Protein AF-A0A2D2LY15-F1 (afdb_monomer_lite)

Organism: Faucicola osloensis (NCBI:txid34062)

Sequence (52 aa):
MLNRVLKPFPVEAGTIAPWFNMPSGGIQYKLTQSVQWYKDMGYFEEVIIINK

Radius of gyration: 13.85 Å; chains: 1; bounding box: 26×36×32 Å

Structure (mmCIF, N/CA/C/O backbone):
data_AF-A0A2D2LY15-F1
#
_entry.id   AF-A0A2D2LY15-F1
#
loop_
_atom_site.group_PDB
_atom_site.id
_atom_site.type_symbol
_atom_site.label_atom_id
_atom_site.label_alt_id
_atom_site.label_comp_id
_atom_site.label_asym_id
_atom_site.label_entity_id
_atom_site.label_seq_id
_atom_site.pdbx_PDB_ins_code
_atom_site.Cartn_x
_atom_site.Cartn_y
_atom_site.Cartn_z
_atom_site.occupancy
_atom_site.B_iso_or_equiv
_atom_site.auth_seq_id
_atom_site.auth_comp_id
_atom_site.auth_asym_id
_atom_site.auth_atom_id
_atom_site.pdbx_PDB_model_num
ATOM 1 N N . MET A 1 1 ? -6.273 10.103 -3.102 1.00 73.00 1 MET A N 1
ATOM 2 C CA . MET A 1 1 ? -6.719 9.628 -1.775 1.00 73.00 1 MET A CA 1
ATOM 3 C C . MET A 1 1 ? -5.499 9.124 -1.023 1.00 73.00 1 MET A C 1
ATOM 5 O O . MET A 1 1 ? -4.789 8.286 -1.570 1.00 73.00 1 MET A O 1
ATOM 9 N N . LEU A 1 2 ? -5.214 9.668 0.161 1.00 91.69 2 LEU A N 1
ATOM 10 C CA . LEU A 1 2 ? -4.104 9.239 1.020 1.00 91.69 2 LEU A CA 1
ATOM 11 C C . LEU A 1 2 ? -4.655 8.296 2.095 1.00 91.69 2 LEU A C 1
ATOM 13 O O . LEU A 1 2 ? -5.724 8.566 2.633 1.00 91.69 2 LEU A O 1
ATOM 17 N N . ASN A 1 3 ? -3.950 7.205 2.401 1.00 93.88 3 ASN A N 1
ATOM 18 C CA . ASN A 1 3 ? -4.377 6.248 3.425 1.00 93.88 3 ASN A CA 1
ATOM 19 C C . ASN A 1 3 ? -3.338 6.151 4.547 1.00 93.88 3 ASN A C 1
ATOM 21 O O . ASN A 1 3 ? -2.141 6.084 4.261 1.00 93.88 3 ASN A O 1
ATOM 25 N N . ARG A 1 4 ? -3.790 6.091 5.804 1.00 96.69 4 ARG A N 1
ATOM 26 C CA . ARG A 1 4 ? -2.952 5.769 6.971 1.00 96.69 4 ARG A CA 1
ATOM 27 C C . ARG A 1 4 ? -3.167 4.314 7.379 1.00 96.69 4 ARG A C 1
ATOM 29 O O . ARG A 1 4 ? -4.302 3.853 7.463 1.00 96.69 4 ARG A O 1
ATOM 36 N N . VAL A 1 5 ? -2.071 3.606 7.650 1.00 97.06 5 VAL A N 1
ATOM 37 C CA . VAL A 1 5 ? -2.085 2.224 8.147 1.00 97.06 5 VAL A CA 1
ATOM 38 C C . VAL A 1 5 ? -2.373 2.216 9.645 1.00 97.06 5 VAL A C 1
ATOM 40 O O . VAL A 1 5 ? -1.640 2.834 10.412 1.00 97.06 5 VAL A O 1
ATOM 43 N N . LEU A 1 6 ? -3.428 1.514 10.058 1.00 98.00 6 LEU A N 1
ATOM 44 C CA . LEU A 1 6 ? -3.862 1.432 11.458 1.00 98.00 6 LEU A CA 1
ATOM 45 C C . LEU A 1 6 ? -3.453 0.128 12.146 1.00 98.00 6 LEU A C 1
ATOM 47 O O . LEU A 1 6 ? -3.312 0.083 13.366 1.00 98.00 6 LEU A O 1
ATOM 51 N N . LYS A 1 7 ? -3.286 -0.944 11.371 1.00 97.12 7 LYS A N 1
ATOM 52 C CA . LYS A 1 7 ? -2.956 -2.288 11.858 1.00 97.12 7 LYS A CA 1
ATOM 53 C C . LYS A 1 7 ? -1.904 -2.909 10.940 1.00 97.12 7 LYS A C 1
ATOM 55 O O . LYS A 1 7 ? -1.955 -2.648 9.739 1.00 97.12 7 LYS A O 1
ATOM 60 N N . PRO A 1 8 ? -0.982 -3.738 11.453 1.00 96.88 8 PRO A N 1
ATOM 61 C CA . PRO A 1 8 ? -0.040 -4.459 10.607 1.00 96.88 8 PRO A CA 1
ATOM 62 C C . PRO A 1 8 ? -0.761 -5.526 9.769 1.00 96.88 8 PRO A C 1
ATOM 64 O O . PRO A 1 8 ? -1.706 -6.167 10.232 1.00 96.88 8 PRO A O 1
ATOM 67 N N . PHE A 1 9 ? -0.299 -5.732 8.539 1.00 95.81 9 PHE A N 1
ATOM 68 C CA . PHE A 1 9 ? -0.736 -6.806 7.645 1.00 95.81 9 PHE A CA 1
ATOM 69 C C . PHE A 1 9 ? 0.393 -7.134 6.654 1.00 95.81 9 PHE A C 1
ATOM 71 O O . PHE A 1 9 ? 1.231 -6.270 6.379 1.00 95.81 9 PHE A O 1
ATOM 78 N N . PRO A 1 10 ? 0.458 -8.372 6.137 1.00 95.44 10 PRO A N 1
ATOM 79 C CA . PRO A 1 10 ? 1.488 -8.752 5.180 1.00 95.44 10 PRO A CA 1
ATOM 80 C C . PRO A 1 10 ? 1.271 -8.058 3.831 1.00 95.44 10 PRO A C 1
ATOM 82 O O . PRO A 1 10 ? 0.138 -7.892 3.378 1.00 95.44 10 PRO A O 1
ATOM 85 N N . VAL A 1 11 ? 2.375 -7.699 3.181 1.00 96.12 11 VAL A N 1
ATOM 86 C CA . VAL A 1 11 ? 2.415 -7.116 1.835 1.00 96.12 11 VAL A CA 1
ATOM 87 C C . VAL A 1 11 ? 3.603 -7.676 1.071 1.00 96.12 11 VAL A C 1
ATOM 89 O O . VAL A 1 11 ? 4.627 -8.014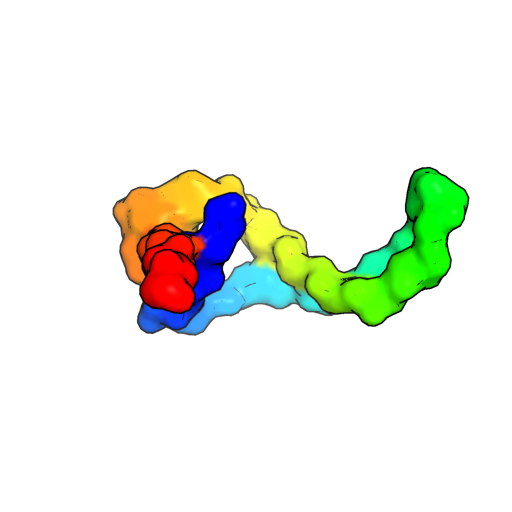 1.664 1.00 96.12 11 VAL A O 1
ATOM 92 N N . GLU A 1 12 ? 3.484 -7.728 -0.249 1.00 97.25 12 GLU A N 1
ATOM 93 C CA . GLU A 1 12 ? 4.627 -7.955 -1.128 1.00 97.25 12 GLU A CA 1
ATOM 94 C C . GLU A 1 12 ? 5.183 -6.582 -1.530 1.00 97.25 12 GLU A C 1
ATOM 96 O O . GLU A 1 12 ? 4.500 -5.802 -2.196 1.00 97.25 12 GLU A O 1
ATOM 101 N N . ALA A 1 13 ? 6.388 -6.255 -1.060 1.00 96.75 13 ALA A N 1
ATOM 102 C CA . ALA A 1 13 ? 7.053 -4.987 -1.341 1.00 96.75 13 ALA A CA 1
ATOM 103 C C . ALA A 1 13 ? 8.143 -5.179 -2.400 1.00 96.75 13 ALA A C 1
ATOM 105 O O . ALA A 1 13 ? 8.916 -6.133 -2.329 1.00 96.75 13 ALA A O 1
ATOM 106 N N . GLY A 1 14 ? 8.242 -4.250 -3.347 1.00 96.50 14 GLY A N 1
ATOM 107 C CA . GLY A 1 14 ? 9.275 -4.292 -4.375 1.00 96.50 14 GLY A CA 1
ATOM 108 C C . GLY A 1 14 ? 9.528 -2.936 -5.013 1.00 96.50 14 GLY A C 1
ATOM 109 O O . GLY A 1 14 ? 8.679 -2.043 -4.985 1.00 96.50 14 GLY A O 1
ATOM 110 N N . THR A 1 15 ? 10.712 -2.781 -5.598 1.00 97.06 15 THR A N 1
ATOM 111 C CA . THR A 1 15 ? 11.040 -1.607 -6.406 1.00 97.06 15 THR A CA 1
ATOM 112 C C . THR A 1 15 ? 10.295 -1.685 -7.733 1.00 97.06 15 THR A C 1
ATOM 114 O O . THR A 1 15 ? 10.348 -2.700 -8.428 1.00 97.06 15 THR A O 1
ATOM 117 N N . ILE A 1 16 ? 9.600 -0.611 -8.093 1.00 96.75 16 ILE A N 1
ATOM 118 C CA . ILE A 1 16 ? 8.872 -0.513 -9.358 1.00 96.75 16 ILE A CA 1
ATOM 119 C C . ILE A 1 16 ? 9.896 -0.501 -10.504 1.00 96.75 16 ILE A C 1
ATOM 121 O O . ILE A 1 16 ? 10.902 0.205 -10.443 1.00 96.75 16 ILE A O 1
ATOM 125 N N . ALA A 1 17 ? 9.642 -1.255 -11.574 1.00 95.19 17 ALA A N 1
ATOM 126 C CA . ALA A 1 17 ? 10.470 -1.227 -12.782 1.00 95.19 17 ALA A CA 1
ATOM 127 C C . ALA A 1 17 ? 10.172 0.019 -13.650 1.00 95.19 17 ALA A C 1
ATOM 129 O O . ALA A 1 17 ? 9.063 0.554 -13.578 1.00 95.19 17 ALA A O 1
ATOM 130 N N . PRO A 1 18 ? 11.117 0.504 -14.475 1.00 96.50 18 PRO A N 1
ATOM 131 C CA . PRO A 1 18 ? 10.857 1.545 -15.474 1.00 96.50 18 PRO A CA 1
ATOM 132 C C . PRO A 1 18 ? 9.755 1.125 -16.446 1.00 96.50 18 PRO A C 1
ATOM 134 O O . PRO A 1 18 ? 9.819 0.036 -17.010 1.00 96.50 18 PRO A O 1
ATOM 137 N N . TRP A 1 19 ? 8.751 1.978 -16.649 1.00 95.94 19 TRP A N 1
ATOM 138 C CA . TRP A 1 19 ? 7.656 1.731 -17.593 1.00 95.94 19 TRP A CA 1
ATOM 139 C C . TRP A 1 19 ? 7.028 3.052 -18.058 1.00 95.94 19 TRP A C 1
ATOM 141 O O . TRP A 1 19 ? 7.261 4.091 -17.447 1.00 95.94 19 TRP A O 1
ATOM 151 N N . PHE A 1 20 ? 6.246 3.035 -19.145 1.00 95.56 20 PHE A N 1
ATOM 152 C CA . PHE A 1 20 ? 5.584 4.227 -19.715 1.00 95.56 20 PHE A CA 1
ATOM 153 C C . PHE A 1 20 ? 6.528 5.426 -19.981 1.00 95.56 20 PHE A C 1
ATOM 155 O O . PHE A 1 20 ? 6.149 6.572 -19.758 1.00 95.56 20 PHE A O 1
ATOM 162 N N . ASN A 1 21 ? 7.763 5.172 -20.439 1.00 95.31 21 ASN A N 1
ATOM 163 C CA . ASN A 1 21 ? 8.824 6.183 -20.615 1.00 95.31 21 ASN A CA 1
ATOM 164 C C . ASN A 1 21 ? 9.168 6.979 -19.338 1.00 95.31 21 ASN A C 1
ATOM 166 O O . ASN A 1 21 ? 9.698 8.086 -19.421 1.00 95.31 21 ASN A O 1
ATOM 170 N N . MET A 1 22 ? 8.895 6.414 -18.158 1.00 95.44 22 MET A N 1
ATOM 171 C CA . MET A 1 22 ? 9.223 7.008 -16.863 1.00 95.44 22 MET A CA 1
ATOM 172 C C . MET A 1 22 ? 10.371 6.247 -16.174 1.00 95.44 22 MET A C 1
ATOM 174 O O . MET A 1 22 ? 10.425 5.016 -16.246 1.00 95.44 22 MET A O 1
ATOM 178 N N . PRO A 1 23 ? 11.269 6.957 -15.461 1.00 88.38 23 PRO A N 1
ATOM 179 C CA . PRO A 1 23 ? 12.491 6.387 -14.879 1.00 88.38 23 PRO A CA 1
ATOM 180 C C . PRO A 1 23 ? 12.252 5.417 -13.709 1.00 88.38 23 PRO A C 1
ATOM 182 O O . PRO A 1 23 ? 13.131 4.621 -13.392 1.00 88.38 23 PRO A O 1
ATOM 185 N N . SER A 1 24 ? 11.059 5.434 -13.103 1.00 93.12 24 SER A N 1
ATOM 186 C CA . SER A 1 24 ? 10.692 4.621 -11.934 1.00 93.12 24 SER A CA 1
ATOM 187 C C . SER A 1 24 ? 11.620 4.806 -10.715 1.00 93.12 24 SER A C 1
ATOM 189 O O . SER A 1 24 ? 12.192 5.880 -10.553 1.00 93.12 24 SER A O 1
ATOM 191 N N . GLY A 1 25 ? 11.695 3.819 -9.809 1.00 90.06 25 GLY A N 1
ATOM 192 C CA . GLY A 1 25 ? 12.497 3.847 -8.574 1.00 90.06 25 GLY A CA 1
ATOM 193 C C . GLY A 1 25 ? 11.696 3.970 -7.270 1.00 90.06 25 GLY A C 1
ATOM 194 O O . GLY A 1 25 ? 12.279 3.966 -6.189 1.00 90.06 25 GLY A O 1
ATOM 195 N N . GLY A 1 26 ? 10.365 4.055 -7.349 1.00 94.94 26 GLY A N 1
ATOM 196 C CA . GLY A 1 26 ? 9.496 4.005 -6.170 1.00 94.94 26 GLY A CA 1
ATOM 197 C C . GLY A 1 26 ? 9.373 2.594 -5.585 1.00 94.94 26 GLY A C 1
ATOM 198 O O . GLY A 1 26 ? 9.606 1.603 -6.278 1.00 94.94 26 GLY A O 1
ATOM 199 N N . ILE A 1 27 ? 8.953 2.500 -4.322 1.00 96.62 27 ILE A N 1
ATOM 200 C CA . ILE A 1 27 ? 8.541 1.234 -3.700 1.00 96.62 27 ILE A CA 1
ATOM 201 C C . ILE A 1 27 ? 7.041 1.043 -3.917 1.00 96.62 27 ILE A C 1
ATOM 203 O O . ILE A 1 27 ? 6.244 1.924 -3.594 1.00 96.62 27 ILE A O 1
ATOM 207 N N . GLN A 1 28 ? 6.654 -0.116 -4.440 1.00 96.94 28 GLN A N 1
ATOM 208 C CA . GLN A 1 28 ? 5.266 -0.550 -4.524 1.00 96.94 28 GLN A CA 1
ATOM 209 C C . GLN A 1 28 ? 4.991 -1.633 -3.492 1.00 96.94 28 GLN A C 1
ATOM 211 O O . GLN A 1 28 ? 5.795 -2.541 -3.290 1.00 96.94 28 GLN A O 1
ATOM 216 N N . TYR A 1 29 ? 3.805 -1.551 -2.896 1.00 97.00 29 TYR A N 1
ATOM 217 C CA . TYR A 1 29 ? 3.237 -2.592 -2.054 1.00 97.00 29 TYR A CA 1
ATOM 218 C C . TYR A 1 29 ? 2.059 -3.217 -2.786 1.00 97.00 29 TYR A C 1
ATOM 220 O O . TYR A 1 29 ? 1.058 -2.551 -3.061 1.00 97.00 29 TYR A O 1
ATOM 228 N N . LYS A 1 30 ? 2.173 -4.498 -3.114 1.00 97.25 30 LYS A N 1
ATOM 229 C CA . LYS A 1 30 ? 1.069 -5.281 -3.650 1.00 97.25 3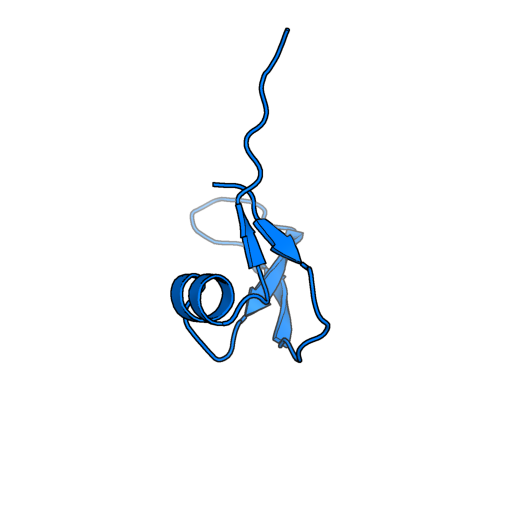0 LYS A CA 1
ATOM 230 C C . LYS A 1 30 ? 0.277 -5.867 -2.487 1.00 97.25 30 LYS A C 1
ATOM 232 O O . LYS A 1 30 ? 0.815 -6.551 -1.616 1.00 97.25 30 LYS A O 1
ATOM 237 N N . LEU A 1 31 ? -1.010 -5.547 -2.484 1.00 96.69 31 LEU A N 1
ATOM 238 C CA . LEU A 1 31 ? -1.963 -5.978 -1.473 1.00 9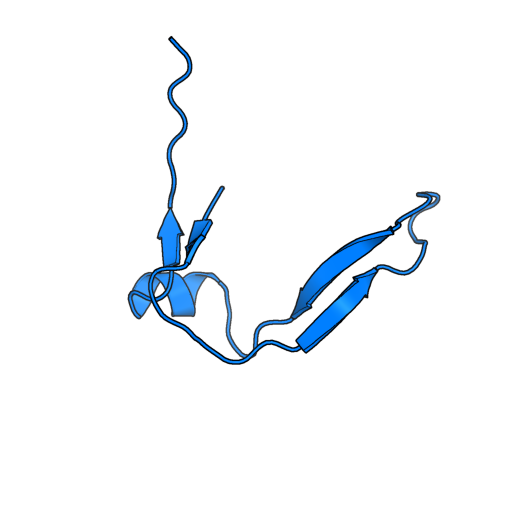6.69 31 LEU A CA 1
ATOM 239 C C . LEU A 1 31 ? -2.631 -7.289 -1.898 1.00 96.69 31 LEU A C 1
ATOM 241 O O . LEU A 1 31 ? -2.875 -7.505 -3.085 1.00 96.69 31 LEU A O 1
ATOM 245 N N 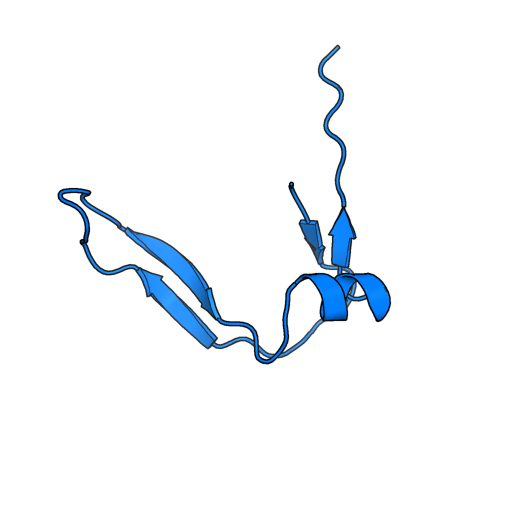. THR A 1 32 ? -2.966 -8.138 -0.927 1.00 96.88 32 THR A N 1
ATOM 246 C CA . THR A 1 32 ? -3.709 -9.385 -1.181 1.00 96.88 32 THR A CA 1
ATOM 247 C C . THR A 1 32 ? -5.173 -9.111 -1.524 1.00 96.88 32 THR A C 1
ATOM 249 O O . THR A 1 32 ? -5.770 -9.851 -2.299 1.00 96.88 32 THR A O 1
ATOM 252 N N . GLN A 1 33 ? -5.745 -8.050 -0.948 1.00 96.88 33 GLN A N 1
ATOM 253 C CA . GLN A 1 33 ? -7.117 -7.600 -1.193 1.00 96.88 33 GLN A CA 1
ATOM 254 C C . GLN A 1 33 ? -7.152 -6.182 -1.774 1.00 96.88 33 GLN A C 1
ATOM 256 O O . GLN A 1 33 ? -6.139 -5.482 -1.830 1.00 96.88 33 GLN A O 1
ATOM 261 N N . SER A 1 34 ? -8.335 -5.734 -2.199 1.00 96.56 34 SER A N 1
ATOM 262 C CA . SER A 1 34 ? -8.526 -4.362 -2.676 1.00 96.56 34 SER A CA 1
ATOM 263 C C . SER A 1 34 ? -8.309 -3.340 -1.552 1.00 96.56 34 SER A C 1
ATOM 265 O O . SER A 1 34 ? -8.574 -3.615 -0.383 1.00 96.56 34 SER A O 1
ATOM 267 N N . VAL A 1 35 ? -7.887 -2.120 -1.902 1.00 95.81 35 VAL A N 1
ATOM 268 C CA . VAL A 1 35 ? -7.748 -1.013 -0.933 1.00 95.81 35 VAL A CA 1
ATOM 269 C C . VAL A 1 35 ? -9.056 -0.771 -0.172 1.00 95.81 35 VAL A C 1
ATOM 271 O O . VAL A 1 35 ? -9.017 -0.513 1.029 1.00 95.81 35 VAL A O 1
ATOM 274 N N . GLN A 1 36 ? -10.203 -0.895 -0.850 1.00 96.81 36 GLN A N 1
ATOM 275 C CA . GLN A 1 36 ? -11.515 -0.715 -0.228 1.00 96.81 36 GLN A CA 1
ATOM 276 C C . GLN A 1 36 ? -11.768 -1.749 0.871 1.00 96.81 36 GLN A C 1
ATOM 278 O O . GLN A 1 36 ? -12.170 -1.372 1.962 1.00 96.81 36 GLN A O 1
ATOM 283 N N . TRP A 1 37 ? -11.426 -3.019 0.638 1.00 97.62 37 TRP A N 1
ATOM 284 C CA . TRP A 1 37 ? -11.560 -4.060 1.657 1.00 97.62 37 TRP A CA 1
ATOM 285 C C . TRP A 1 37 ? -10.782 -3.709 2.935 1.00 97.62 37 TRP A C 1
ATOM 287 O O . TRP A 1 37 ? -11.296 -3.851 4.041 1.00 97.62 37 TRP A O 1
ATOM 297 N N . TYR A 1 38 ? -9.559 -3.182 2.807 1.00 97.38 38 TYR A N 1
ATOM 298 C CA . TYR A 1 38 ? -8.765 -2.760 3.968 1.00 97.38 38 TYR A CA 1
ATOM 299 C C . TYR A 1 38 ? -9.341 -1.526 4.675 1.00 97.38 38 TYR A C 1
ATOM 301 O O . TYR A 1 38 ? -9.177 -1.408 5.890 1.00 97.38 38 TYR A O 1
ATOM 309 N N . LYS A 1 39 ? -10.028 -0.625 3.961 1.00 96.69 39 LYS A N 1
ATOM 310 C CA . LYS A 1 39 ? -10.793 0.464 4.590 1.00 96.69 39 LYS A CA 1
ATOM 311 C C . LYS A 1 39 ? -11.974 -0.101 5.384 1.00 96.69 39 LYS A C 1
ATOM 313 O O . LYS A 1 39 ? -12.095 0.181 6.572 1.00 96.69 39 LYS A O 1
ATOM 318 N N . ASP A 1 40 ? -12.773 -0.963 4.759 1.00 97.69 40 ASP A N 1
ATOM 319 C CA . ASP A 1 40 ? -13.981 -1.549 5.357 1.00 97.69 40 ASP A CA 1
ATOM 320 C C . ASP A 1 40 ? -13.658 -2.397 6.599 1.00 97.69 40 ASP A C 1
ATOM 322 O O . ASP A 1 40 ? -14.392 -2.389 7.585 1.00 97.69 40 ASP A O 1
ATOM 326 N N . MET A 1 41 ? -12.511 -3.080 6.591 1.00 97.81 41 MET A N 1
ATOM 327 C CA . MET A 1 41 ? -12.027 -3.902 7.707 1.00 97.81 41 MET A CA 1
ATOM 328 C C . MET A 1 41 ? -11.229 -3.111 8.763 1.00 97.81 41 MET A C 1
ATOM 330 O O . MET A 1 41 ? -10.710 -3.685 9.731 1.00 97.81 41 MET A O 1
ATOM 334 N N . GLY A 1 42 ? -11.102 -1.792 8.597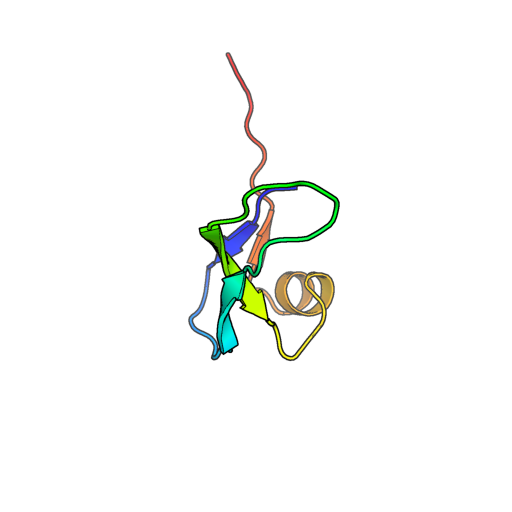 1.00 97.56 42 GLY A N 1
ATOM 335 C CA . GLY A 1 42 ? -10.434 -0.907 9.553 1.00 97.56 42 GLY A CA 1
ATOM 336 C C . GLY A 1 42 ? -8.922 -1.128 9.658 1.00 97.56 42 GLY A C 1
ATOM 337 O O . GLY A 1 42 ? -8.354 -1.015 10.747 1.00 97.56 42 GLY A O 1
ATOM 338 N N . TYR A 1 43 ? -8.274 -1.501 8.555 1.00 98.00 43 TYR A N 1
ATOM 339 C CA . TYR A 1 43 ? -6.813 -1.496 8.408 1.00 98.00 43 TYR A CA 1
ATOM 340 C C . TYR A 1 43 ? -6.305 -0.166 7.850 1.00 98.00 43 TYR A C 1
ATOM 342 O O . TYR A 1 43 ? -5.197 0.250 8.193 1.00 98.00 43 TYR A O 1
ATOM 350 N N . PHE A 1 44 ? -7.113 0.492 7.016 1.00 97.69 44 PHE A N 1
ATOM 351 C CA . PHE A 1 44 ? -6.852 1.824 6.488 1.00 97.69 44 PHE A CA 1
ATOM 352 C C . PHE A 1 44 ? -7.893 2.823 6.960 1.00 97.69 44 PHE A C 1
ATOM 354 O O . PHE A 1 44 ? -9.077 2.512 7.051 1.00 97.69 44 PHE A O 1
ATOM 361 N N . GLU A 1 45 ? -7.445 4.053 7.157 1.00 96.31 45 GLU A N 1
ATOM 362 C CA . GLU A 1 45 ? -8.305 5.232 7.157 1.00 96.31 45 GLU A CA 1
ATOM 363 C C . GLU A 1 45 ? -7.870 6.190 6.051 1.00 96.31 45 GLU A C 1
ATOM 365 O O . GLU A 1 45 ? -6.701 6.218 5.657 1.00 96.31 45 GLU A O 1
ATOM 370 N N . GLU A 1 46 ? -8.811 6.992 5.566 1.00 94.81 46 GLU A N 1
ATOM 371 C CA . GLU A 1 46 ? -8.524 8.048 4.606 1.00 94.81 46 GLU A CA 1
ATOM 372 C C . GLU A 1 46 ? -8.063 9.321 5.318 1.00 94.81 46 GLU A C 1
ATOM 374 O O . GLU A 1 46 ? -8.689 9.782 6.270 1.00 94.81 46 GLU A O 1
ATOM 379 N N . VAL A 1 47 ? -6.966 9.899 4.833 1.00 94.31 47 VAL A N 1
ATOM 380 C CA . VAL A 1 47 ? -6.394 11.135 5.365 1.00 94.31 47 VAL A CA 1
ATOM 381 C C . VAL A 1 47 ? -6.807 12.296 4.470 1.00 94.31 47 VAL A C 1
ATOM 383 O O . VAL A 1 47 ? -6.425 12.359 3.299 1.00 94.31 47 VAL A O 1
ATOM 386 N N . ILE A 1 48 ? -7.557 13.236 5.043 1.00 90.81 48 ILE A N 1
ATOM 387 C CA . ILE A 1 48 ? -7.908 14.503 4.401 1.00 90.81 48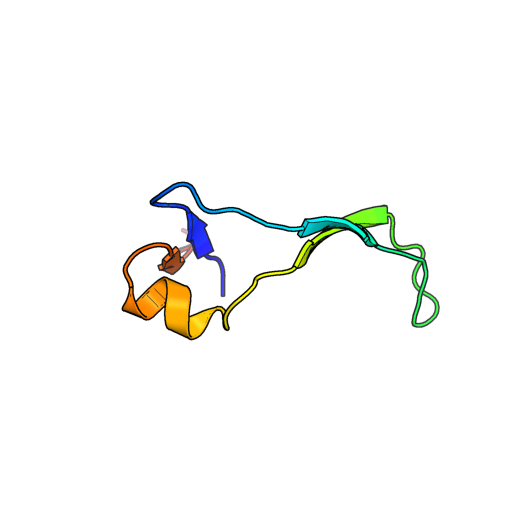 ILE A CA 1
ATOM 388 C C . ILE A 1 48 ? -6.862 15.539 4.807 1.00 90.81 48 ILE A C 1
ATOM 390 O O . ILE A 1 48 ? -6.725 15.864 5.986 1.00 90.81 48 ILE A O 1
ATOM 394 N N . ILE A 1 49 ? -6.121 16.062 3.830 1.00 85.88 49 ILE A N 1
ATOM 395 C CA . ILE A 1 49 ? -5.180 17.161 4.054 1.00 85.88 49 ILE A CA 1
ATOM 396 C C . ILE A 1 49 ? -5.920 18.466 3.777 1.00 85.88 49 ILE A C 1
ATOM 398 O O . ILE A 1 49 ? -6.350 18.710 2.651 1.00 85.88 49 ILE A O 1
ATOM 402 N N . ILE A 1 50 ? -6.065 19.297 4.807 1.00 85.50 50 ILE A N 1
ATOM 403 C CA . ILE A 1 50 ? -6.619 20.644 4.684 1.00 85.50 50 ILE A CA 1
ATOM 404 C C . ILE A 1 50 ? -5.439 21.608 4.749 1.00 85.50 50 ILE A C 1
ATOM 406 O O . ILE A 1 50 ? -4.853 21.802 5.815 1.00 85.50 50 ILE A O 1
ATOM 410 N N . ASN A 1 51 ? -5.067 22.183 3.608 1.00 77.75 51 ASN A N 1
ATOM 411 C CA . ASN A 1 51 ? -4.075 23.252 3.586 1.00 77.75 51 ASN A CA 1
ATOM 412 C C . ASN A 1 51 ? -4.738 24.527 4.125 1.00 77.75 51 ASN A C 1
ATOM 414 O O . ASN A 1 51 ? -5.793 24.924 3.627 1.00 77.75 51 ASN A O 1
ATOM 418 N N . LYS A 1 52 ? -4.146 25.110 5.170 1.00 61.25 52 LYS A N 1
ATOM 419 C CA . LYS A 1 52 ? -4.480 26.455 5.655 1.00 61.25 52 LYS A CA 1
ATOM 420 C C . LYS A 1 52 ? -3.782 27.514 4.818 1.00 61.25 52 LYS A C 1
ATOM 422 O O . LYS A 1 52 ? -2.639 27.241 4.391 1.00 61.25 52 LYS A O 1
#

InterPro domains:
  IPR025331 Tuberculosis necrotizing toxin [PF14021] (4-47)

Secondary structure (DSSP, 8-state):
-EEEE-S----EEEEPPPBTTB----EEEE-SS-HHHHHHTTSEEEEPP---

Foldseek 3Di:
DDKDFDDDDDWDKDFDPDDPVRRGGDIDTHDPDDPVVCVVVVRIDDDDDDDD

pLDDT: mean 94.06, std 6.63, range [61.25, 98.0]